Protein AF-A0A358SLK6-F1 (afdb_monomer_lite)

Sequence (96 aa):
MQQQELISATITRPDLAGTRPGVRFGLIDQALAPLNGTLGLTHPGRLAQLRRDLAAVVSAEALFSLTDLAGLTPDEAVASLVRTATTVTEAALRSG

pLDDT: mean 82.37, std 20.64, range [35.81, 98.38]

Structure (mmCIF, N/CA/C/O backbone):
data_AF-A0A358SLK6-F1
#
_entry.id   AF-A0A358SLK6-F1
#
loop_
_atom_site.group_PDB
_atom_site.id
_atom_site.type_symbol
_atom_site.label_atom_id
_atom_site.label_alt_id
_atom_site.label_comp_id
_atom_site.label_asym_id
_atom_site.label_entity_id
_atom_site.label_seq_id
_atom_site.pdbx_PDB_ins_code
_atom_site.Cartn_x
_atom_site.Cartn_y
_atom_site.Cartn_z
_atom_site.occupancy
_atom_site.B_iso_or_equiv
_atom_site.auth_seq_id
_atom_site.auth_comp_id
_atom_site.auth_asym_id
_atom_site.auth_atom_id
_atom_site.pdbx_PDB_model_num
ATOM 1 N N . MET A 1 1 ? 7.591 25.652 18.394 1.00 49.62 1 MET A N 1
ATOM 2 C CA . MET A 1 1 ? 8.698 25.215 17.516 1.00 49.62 1 MET A CA 1
ATOM 3 C C . MET A 1 1 ? 9.482 24.095 18.215 1.00 49.62 1 MET A C 1
ATOM 5 O O . MET A 1 1 ? 10.584 24.331 18.677 1.00 49.62 1 MET A O 1
ATOM 9 N N . GLN A 1 2 ? 8.873 22.911 18.389 1.00 46.69 2 GLN A N 1
ATOM 10 C CA . GLN A 1 2 ? 9.471 21.756 19.102 1.00 46.69 2 GLN A CA 1
ATOM 11 C C . GLN A 1 2 ? 9.144 20.393 18.445 1.00 46.69 2 GLN A C 1
ATOM 13 O O . GLN A 1 2 ? 9.553 19.359 18.952 1.00 46.69 2 GLN A O 1
ATOM 18 N N . GLN A 1 3 ? 8.434 20.355 17.306 1.00 49.19 3 GLN A N 1
ATOM 19 C CA . GLN A 1 3 ? 8.046 19.082 16.669 1.00 49.19 3 GLN A CA 1
ATOM 20 C C . GLN A 1 3 ? 9.088 18.506 15.691 1.00 49.19 3 GLN A C 1
ATOM 22 O O . GLN A 1 3 ? 8.955 17.361 15.275 1.00 49.19 3 GLN A O 1
ATOM 27 N N . GLN A 1 4 ? 10.141 19.250 15.334 1.00 40.38 4 GLN A N 1
ATOM 28 C CA . GLN A 1 4 ? 11.160 18.752 14.395 1.00 40.38 4 GLN A CA 1
ATOM 29 C C . GLN A 1 4 ? 12.220 17.850 15.050 1.00 40.38 4 GLN A C 1
ATOM 31 O O . GLN A 1 4 ? 12.888 17.099 14.345 1.00 40.38 4 GLN A O 1
ATOM 36 N N . GLU A 1 5 ? 12.351 17.856 16.381 1.00 43.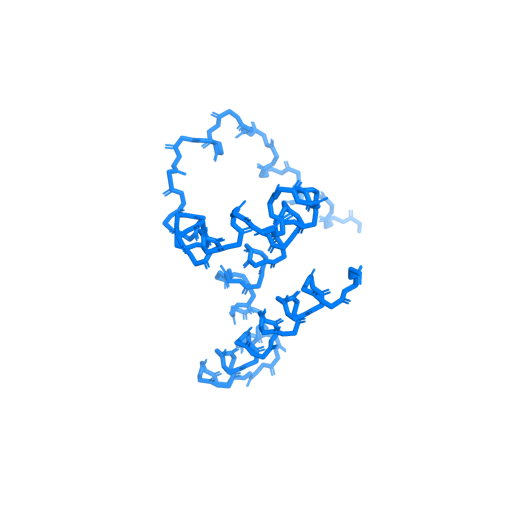06 5 GLU A N 1
ATOM 37 C CA . GLU A 1 5 ? 13.390 17.068 17.063 1.00 43.06 5 GLU A CA 1
ATOM 38 C C . GLU A 1 5 ? 13.031 15.581 17.223 1.00 43.06 5 GLU A C 1
ATOM 40 O O . GLU A 1 5 ? 13.923 14.739 17.306 1.00 43.06 5 GLU A O 1
ATOM 45 N N . LEU A 1 6 ? 11.742 15.220 17.170 1.00 46.19 6 LEU A N 1
ATOM 46 C CA . LEU A 1 6 ? 11.301 13.822 17.290 1.00 46.19 6 LEU A CA 1
ATOM 47 C C . LEU A 1 6 ? 11.389 13.028 15.979 1.00 46.19 6 LEU A C 1
ATOM 49 O O . LEU A 1 6 ? 11.492 11.807 16.022 1.00 46.19 6 LEU A O 1
ATOM 53 N N . ILE A 1 7 ? 11.430 13.697 14.823 1.00 46.16 7 ILE A N 1
ATOM 54 C CA . ILE A 1 7 ? 11.614 13.028 13.521 1.00 46.16 7 ILE A CA 1
ATOM 55 C C . ILE A 1 7 ? 13.075 12.556 13.352 1.00 46.16 7 ILE A C 1
ATOM 57 O O . ILE A 1 7 ? 13.351 11.591 12.643 1.00 46.16 7 ILE A O 1
ATOM 61 N N . SER A 1 8 ? 14.023 13.191 14.050 1.00 41.84 8 SER A N 1
ATOM 62 C CA . SER A 1 8 ? 15.462 12.963 13.863 1.00 41.84 8 SER A CA 1
ATOM 63 C C . SER A 1 8 ? 15.998 11.712 14.582 1.00 41.84 8 SER A C 1
ATOM 65 O O . SER A 1 8 ? 16.928 11.065 14.103 1.00 41.84 8 SER A O 1
ATOM 67 N N . ALA A 1 9 ? 15.395 11.298 15.703 1.00 35.81 9 ALA A N 1
ATOM 68 C CA . ALA A 1 9 ? 15.939 10.216 16.536 1.00 35.81 9 ALA A CA 1
ATOM 69 C C . ALA A 1 9 ? 15.809 8.801 15.928 1.00 35.81 9 ALA A C 1
ATOM 71 O O . ALA A 1 9 ? 16.500 7.879 16.364 1.00 35.81 9 ALA A O 1
ATOM 72 N N . THR A 1 10 ? 14.956 8.605 14.917 1.00 42.19 10 THR A N 1
ATOM 73 C CA . THR A 1 10 ? 14.819 7.316 14.206 1.00 42.19 10 THR A CA 1
ATOM 74 C C . THR A 1 10 ? 15.785 7.192 13.019 1.00 42.19 10 THR A C 1
ATOM 76 O O . THR A 1 10 ? 15.999 6.094 12.509 1.00 42.19 10 THR A O 1
ATOM 79 N N . ILE A 1 11 ? 16.431 8.291 12.610 1.00 47.62 11 ILE A N 1
ATOM 80 C CA . ILE A 1 11 ? 17.402 8.333 11.502 1.00 47.62 11 ILE A CA 1
ATOM 81 C C . ILE A 1 11 ? 18.770 7.760 11.933 1.00 47.62 11 ILE A C 1
ATOM 83 O O . ILE A 1 11 ? 19.577 7.360 11.099 1.00 47.62 11 ILE A O 1
ATOM 87 N N . THR A 1 12 ? 19.031 7.635 13.236 1.00 43.44 12 THR A N 1
ATOM 88 C CA . THR A 1 12 ? 20.375 7.439 13.807 1.00 43.44 12 THR A CA 1
ATOM 89 C C . THR A 1 12 ? 20.987 6.034 13.655 1.00 43.44 12 THR A C 1
ATOM 91 O O . THR A 1 12 ? 22.091 5.820 14.152 1.00 43.44 12 THR A O 1
ATOM 94 N N . ARG A 1 13 ? 20.330 5.054 13.004 1.00 37.25 13 ARG A N 1
ATOM 95 C CA . ARG A 1 13 ? 20.922 3.718 12.716 1.00 37.25 13 ARG A CA 1
ATOM 96 C C . ARG A 1 13 ? 20.443 3.112 11.387 1.00 37.25 13 ARG A C 1
ATOM 98 O O . ARG A 1 13 ? 19.706 2.121 11.400 1.00 37.25 13 ARG A O 1
ATOM 105 N N . PRO A 1 14 ? 20.877 3.655 10.239 1.00 49.28 14 PRO A N 1
ATOM 106 C CA . PRO A 1 14 ? 20.581 3.071 8.929 1.00 49.28 14 PRO A CA 1
ATOM 107 C C . PRO A 1 14 ? 21.135 1.639 8.780 1.00 49.28 14 PRO A C 1
ATOM 109 O O . PRO A 1 14 ? 20.530 0.813 8.100 1.00 49.28 14 PRO A O 1
ATOM 112 N N . ASP A 1 15 ? 22.215 1.302 9.494 1.00 48.19 15 ASP A N 1
ATOM 113 C CA . ASP A 1 15 ? 22.933 0.021 9.370 1.00 48.19 15 ASP A CA 1
ATOM 114 C C . ASP A 1 15 ? 22.156 -1.198 9.906 1.00 48.19 15 ASP A C 1
ATOM 116 O O . ASP A 1 15 ? 22.494 -2.344 9.612 1.00 48.19 15 ASP A O 1
ATOM 120 N N . LEU A 1 16 ? 21.088 -0.972 10.682 1.00 45.12 16 LEU A N 1
ATOM 121 C CA . LEU A 1 16 ? 20.223 -2.030 11.226 1.00 45.12 16 LEU A CA 1
ATOM 122 C C . LEU A 1 16 ? 18.876 -2.147 10.498 1.00 45.12 16 LEU A C 1
ATOM 124 O O . LEU A 1 16 ? 18.117 -3.081 10.762 1.00 45.12 16 LEU A O 1
ATOM 128 N N . ALA A 1 17 ? 18.569 -1.230 9.576 1.00 51.19 17 ALA A N 1
ATOM 129 C CA . ALA A 1 17 ? 17.326 -1.261 8.805 1.00 51.19 17 ALA A CA 1
ATOM 130 C C . ALA A 1 17 ? 17.308 -2.397 7.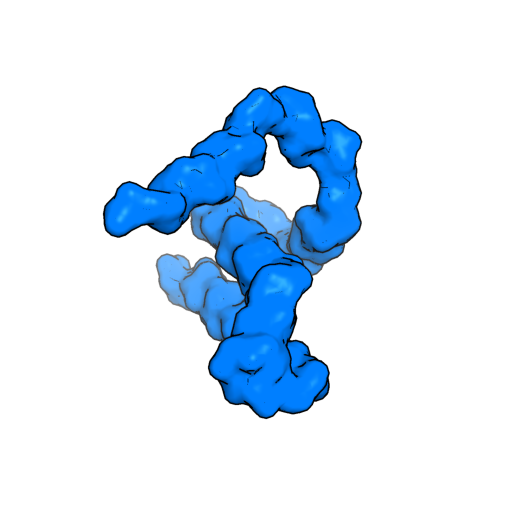759 1.00 51.19 17 ALA A C 1
ATOM 132 O O . ALA A 1 17 ? 16.235 -2.850 7.369 1.00 51.19 17 ALA A O 1
ATOM 133 N N . GLY A 1 18 ? 18.482 -2.892 7.343 1.00 47.25 18 GLY A N 1
ATOM 134 C CA . GLY A 1 18 ? 18.630 -3.952 6.335 1.00 47.25 18 GLY A CA 1
ATOM 135 C C . GLY A 1 18 ? 18.673 -5.393 6.865 1.00 47.25 18 GLY A C 1
ATOM 136 O O . GLY A 1 18 ? 18.657 -6.323 6.066 1.00 47.25 18 GLY A O 1
ATOM 137 N N . THR A 1 19 ? 18.740 -5.613 8.185 1.00 45.62 19 THR A N 1
ATOM 138 C CA . THR A 1 19 ? 19.002 -6.945 8.782 1.00 45.62 19 THR A CA 1
ATOM 139 C C . THR A 1 19 ? 17.772 -7.668 9.318 1.00 45.62 19 THR A C 1
ATOM 141 O O . THR A 1 19 ? 17.854 -8.853 9.639 1.00 45.62 19 THR A O 1
ATOM 144 N N . ARG A 1 20 ? 16.612 -7.010 9.391 1.00 51.72 20 ARG A N 1
ATOM 145 C CA . ARG A 1 20 ? 15.343 -7.701 9.645 1.00 51.72 20 ARG A CA 1
ATOM 146 C C . ARG A 1 20 ? 14.648 -7.875 8.304 1.00 51.72 20 ARG A C 1
ATOM 148 O O . ARG A 1 20 ? 14.253 -6.860 7.732 1.00 51.72 20 ARG A O 1
ATOM 155 N N . PRO A 1 21 ? 14.449 -9.110 7.809 1.00 52.91 21 PRO A N 1
ATOM 156 C CA . PRO A 1 21 ? 13.471 -9.353 6.764 1.00 52.91 21 PRO A CA 1
ATOM 157 C C . PRO A 1 21 ? 12.141 -8.860 7.323 1.00 52.91 21 PRO A C 1
ATOM 159 O O . PRO A 1 21 ? 11.512 -9.518 8.153 1.00 52.91 21 PRO A O 1
ATOM 162 N N . GLY A 1 22 ? 11.757 -7.631 6.983 1.00 64.56 22 GLY A N 1
ATOM 163 C CA . GLY A 1 22 ? 10.461 -7.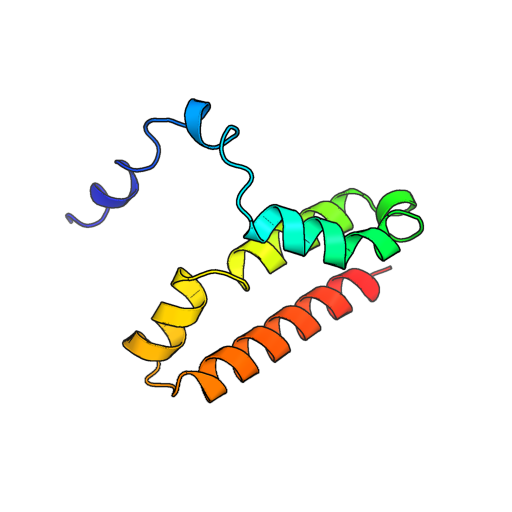118 7.367 1.00 64.56 22 GLY A CA 1
ATOM 164 C C . GLY A 1 22 ? 9.472 -8.054 6.704 1.00 64.56 22 GLY A C 1
ATOM 165 O O . GLY A 1 22 ? 9.386 -8.042 5.482 1.00 64.56 22 GLY A O 1
ATOM 166 N N . VAL A 1 23 ? 8.773 -8.886 7.481 1.00 71.69 23 VAL A N 1
ATOM 167 C CA . VAL A 1 23 ? 7.804 -9.872 6.965 1.00 71.69 23 VAL A CA 1
ATOM 168 C C . VAL A 1 23 ? 6.907 -9.231 5.899 1.00 71.69 23 VAL A C 1
ATOM 170 O O . VAL A 1 23 ? 6.643 -9.825 4.863 1.00 71.69 23 VAL A O 1
ATOM 173 N N . ARG A 1 24 ? 6.553 -7.955 6.097 1.00 78.81 24 ARG A N 1
ATOM 174 C CA . ARG A 1 24 ? 5.814 -7.116 5.146 1.00 78.81 24 ARG A CA 1
ATOM 175 C C . ARG A 1 24 ? 6.517 -6.912 3.800 1.00 78.81 24 ARG A C 1
ATOM 177 O O . ARG A 1 24 ? 5.879 -7.104 2.777 1.00 78.81 24 ARG A O 1
ATOM 184 N N . PHE A 1 25 ? 7.806 -6.569 3.778 1.00 84.62 25 PHE A N 1
ATOM 185 C CA . PHE A 1 25 ? 8.564 -6.470 2.526 1.00 84.62 25 PHE A CA 1
ATOM 186 C C . PHE A 1 25 ? 8.653 -7.820 1.818 1.00 84.62 25 PHE A C 1
ATOM 188 O O . PHE A 1 25 ? 8.450 -7.859 0.614 1.00 84.62 25 PHE A O 1
ATOM 195 N N . GLY A 1 26 ? 8.850 -8.920 2.553 1.00 85.69 26 GLY A N 1
ATOM 196 C CA . GLY A 1 26 ? 8.829 -10.264 1.967 1.00 85.69 26 GLY A CA 1
ATOM 197 C C . GLY A 1 26 ? 7.477 -10.622 1.334 1.00 85.69 26 GLY A C 1
ATOM 198 O O . GLY A 1 26 ? 7.435 -11.153 0.229 1.00 85.69 26 GLY A O 1
ATOM 199 N N . LEU A 1 27 ? 6.365 -10.278 1.993 1.00 89.06 27 LEU A N 1
ATOM 200 C CA . LEU A 1 27 ? 5.014 -10.477 1.454 1.00 89.06 27 LEU A CA 1
ATOM 201 C C . LEU A 1 27 ? 4.734 -9.585 0.236 1.00 89.06 27 LEU A C 1
ATOM 203 O O . LEU A 1 27 ? 4.133 -10.051 -0.728 1.00 89.06 27 LEU A O 1
ATOM 207 N N . ILE A 1 28 ? 5.184 -8.327 0.257 1.00 93.00 28 ILE A N 1
ATOM 208 C CA . ILE A 1 28 ? 5.072 -7.413 -0.889 1.00 93.00 28 ILE A CA 1
ATOM 209 C C . ILE A 1 28 ? 5.895 -7.941 -2.066 1.00 93.00 28 ILE A C 1
ATOM 211 O O . ILE A 1 28 ? 5.386 -8.002 -3.179 1.00 93.00 28 ILE A O 1
ATOM 215 N N . ASP A 1 29 ? 7.133 -8.373 -1.829 1.00 93.06 29 ASP A N 1
ATOM 216 C CA . ASP A 1 29 ? 7.997 -8.936 -2.869 1.00 93.06 29 ASP A CA 1
ATOM 217 C C . ASP A 1 29 ? 7.367 -10.192 -3.488 1.00 93.06 29 ASP A C 1
ATOM 219 O O . ASP A 1 29 ? 7.344 -10.333 -4.710 1.00 93.06 29 ASP A O 1
ATOM 223 N N . GLN A 1 30 ? 6.769 -11.060 -2.664 1.00 92.38 30 GLN A N 1
ATOM 224 C CA . GLN A 1 30 ? 6.028 -12.228 -3.137 1.00 92.38 30 GLN A CA 1
ATOM 225 C C . GLN A 1 30 ? 4.795 -11.840 -3.965 1.00 92.38 30 GLN A C 1
ATOM 227 O O . GLN A 1 30 ? 4.545 -12.441 -5.009 1.00 92.38 30 GLN A O 1
ATOM 232 N N . ALA A 1 31 ? 4.030 -10.836 -3.531 1.00 93.19 31 ALA A N 1
ATOM 233 C CA . ALA A 1 31 ? 2.863 -10.347 -4.264 1.00 93.19 31 ALA A CA 1
ATOM 234 C C . ALA A 1 31 ? 3.244 -9.705 -5.610 1.00 93.19 31 ALA A C 1
ATOM 236 O O . ALA A 1 31 ? 2.496 -9.814 -6.580 1.00 93.19 31 ALA A O 1
ATOM 237 N N . LEU A 1 32 ? 4.415 -9.066 -5.684 1.00 95.56 32 LEU A N 1
ATOM 238 C CA . LEU A 1 32 ? 4.928 -8.423 -6.894 1.00 95.56 32 LEU A CA 1
ATOM 239 C C . LEU A 1 32 ? 5.693 -9.373 -7.824 1.00 95.56 32 LEU A C 1
ATOM 241 O O . LEU A 1 32 ? 5.939 -9.011 -8.975 1.00 95.56 32 LEU A O 1
ATOM 245 N N . ALA A 1 33 ? 6.031 -10.588 -7.380 1.00 95.81 33 ALA A N 1
ATOM 246 C CA . ALA A 1 33 ? 6.795 -11.556 -8.165 1.00 95.81 33 ALA A CA 1
ATOM 247 C C . ALA A 1 33 ? 6.257 -11.801 -9.595 1.00 95.81 33 ALA A C 1
ATOM 249 O O . ALA A 1 33 ? 7.076 -11.851 -10.519 1.00 95.81 33 ALA A O 1
ATOM 250 N N . PRO A 1 34 ? 4.929 -11.877 -9.843 1.00 95.00 34 PRO A N 1
ATOM 251 C CA . PRO A 1 34 ? 4.390 -12.032 -11.198 1.00 95.00 34 PRO A CA 1
ATOM 252 C C . PRO A 1 34 ? 4.739 -10.882 -12.157 1.00 95.00 34 PRO A C 1
ATOM 254 O O . PRO A 1 34 ? 4.753 -11.075 -13.371 1.00 95.00 34 PRO A O 1
ATOM 257 N N . LEU A 1 35 ? 5.040 -9.689 -11.635 1.00 94.75 35 LEU A N 1
ATOM 258 C CA . LEU A 1 35 ? 5.369 -8.509 -12.439 1.00 94.75 35 LEU A CA 1
ATOM 259 C C . LEU A 1 35 ? 6.852 -8.440 -12.828 1.00 94.75 35 LEU A C 1
ATOM 261 O O . LEU A 1 35 ? 7.215 -7.641 -13.693 1.00 94.75 35 LEU A O 1
ATOM 265 N N . ASN A 1 36 ? 7.714 -9.282 -12.246 1.00 92.44 36 ASN A N 1
ATOM 266 C CA . ASN A 1 36 ? 9.152 -9.278 -12.534 1.00 92.44 36 ASN A CA 1
ATOM 267 C C . ASN A 1 36 ? 9.452 -9.567 -14.011 1.00 92.44 36 ASN A C 1
ATOM 269 O O . ASN A 1 36 ? 10.335 -8.938 -14.585 1.00 92.44 36 ASN A O 1
ATOM 273 N N . GLY A 1 37 ? 8.700 -10.484 -14.631 1.00 92.12 37 GLY A N 1
ATOM 274 C CA . GLY A 1 37 ? 8.855 -10.858 -16.042 1.00 92.12 37 GLY A CA 1
ATOM 275 C C . GLY A 1 37 ? 8.166 -9.919 -17.037 1.00 92.12 37 GLY A C 1
ATOM 276 O O . GLY A 1 37 ? 8.249 -10.149 -18.239 1.00 92.12 37 GLY A O 1
ATOM 277 N N . THR A 1 38 ? 7.465 -8.887 -16.561 1.00 92.88 38 THR A N 1
ATOM 278 C CA . THR A 1 38 ? 6.740 -7.924 -17.401 1.00 92.88 38 THR A CA 1
ATOM 279 C C . THR A 1 38 ? 7.198 -6.504 -17.077 1.00 92.88 38 THR A C 1
ATOM 281 O O . THR A 1 38 ? 8.185 -6.036 -17.643 1.00 92.88 38 THR A O 1
ATOM 284 N N . LEU A 1 39 ? 6.546 -5.844 -16.116 1.00 92.38 39 LEU A N 1
ATOM 285 C CA . LEU A 1 39 ? 6.860 -4.484 -15.675 1.00 92.38 39 LEU A CA 1
ATOM 286 C C . LEU A 1 39 ? 8.304 -4.363 -15.171 1.00 92.38 39 LEU A C 1
ATOM 288 O O . LEU A 1 39 ? 8.947 -3.342 -15.389 1.00 92.38 39 LEU A O 1
ATOM 292 N N . GLY A 1 40 ? 8.824 -5.406 -14.523 1.00 91.56 40 GLY A N 1
ATOM 293 C CA . GLY A 1 40 ? 10.205 -5.450 -14.048 1.00 91.56 40 GLY A CA 1
ATOM 294 C C . GLY A 1 40 ? 11.246 -5.411 -15.168 1.00 91.56 40 GLY A C 1
ATOM 295 O O . GLY A 1 40 ? 12.324 -4.859 -14.959 1.00 91.56 40 GLY A O 1
ATOM 296 N N . LEU A 1 41 ? 10.919 -5.929 -16.358 1.00 93.06 41 LEU A N 1
ATOM 297 C CA . LEU A 1 41 ? 11.810 -5.904 -17.520 1.00 93.06 41 LEU A CA 1
ATOM 298 C C . LEU A 1 41 ? 11.686 -4.602 -18.311 1.00 93.06 41 LEU A C 1
ATOM 300 O O . LEU A 1 41 ? 12.695 -4.033 -18.719 1.00 93.06 41 LEU A O 1
ATOM 304 N N . THR A 1 42 ? 10.459 -4.125 -18.534 1.00 93.88 42 THR A N 1
ATOM 305 C CA . THR A 1 42 ? 10.215 -2.942 -19.373 1.00 93.88 42 THR A CA 1
ATOM 306 C C . THR A 1 42 ? 10.418 -1.636 -18.610 1.00 93.88 42 THR A C 1
ATOM 308 O O . THR A 1 42 ? 10.947 -0.670 -19.160 1.00 93.88 42 THR A O 1
ATOM 311 N N . HIS A 1 43 ? 10.038 -1.598 -17.330 1.00 94.25 43 HIS A N 1
ATOM 312 C CA . HIS A 1 43 ? 10.045 -0.395 -16.498 1.00 94.25 43 HIS A CA 1
ATOM 313 C C . HIS A 1 43 ? 10.441 -0.695 -15.037 1.00 94.25 43 HIS A C 1
ATOM 315 O O . HIS A 1 43 ? 9.643 -0.482 -14.114 1.00 94.25 43 HIS A O 1
ATOM 321 N N . PRO A 1 44 ? 11.695 -1.110 -14.778 1.00 93.56 44 PRO A N 1
ATOM 322 C CA . PRO A 1 44 ? 12.152 -1.509 -13.442 1.00 93.56 44 PRO A CA 1
ATOM 323 C C . PRO A 1 44 ? 11.956 -0.420 -12.374 1.00 93.56 44 PRO A C 1
ATOM 325 O O . PRO A 1 44 ? 11.607 -0.718 -11.232 1.00 93.56 44 PRO A O 1
ATOM 328 N N . GLY A 1 45 ? 12.102 0.860 -12.740 1.00 94.88 45 GLY A N 1
ATOM 329 C CA . GLY A 1 45 ? 11.862 1.983 -11.827 1.00 94.88 45 GLY A CA 1
ATOM 330 C C . GLY A 1 45 ? 10.409 2.090 -11.346 1.00 94.88 45 GLY A C 1
ATOM 331 O O . GLY A 1 45 ? 10.167 2.467 -10.199 1.00 94.88 45 GLY A O 1
ATOM 332 N N . ARG A 1 46 ? 9.438 1.701 -12.183 1.00 94.50 46 ARG A N 1
ATOM 333 C CA . ARG A 1 46 ? 8.008 1.720 -11.833 1.00 94.50 46 ARG A CA 1
ATOM 334 C C . ARG A 1 46 ? 7.660 0.575 -10.894 1.00 94.50 46 ARG A C 1
ATOM 336 O O . ARG A 1 46 ? 6.962 0.801 -9.911 1.00 94.50 46 ARG A O 1
ATOM 343 N N . LEU A 1 47 ? 8.223 -0.611 -11.125 1.00 96.25 47 LEU A N 1
ATOM 344 C CA . LEU A 1 47 ? 8.102 -1.730 -10.189 1.00 96.25 47 LEU A CA 1
ATOM 345 C C . LEU A 1 47 ? 8.721 -1.386 -8.820 1.00 96.25 47 LEU A C 1
ATOM 347 O O . LEU A 1 47 ? 8.122 -1.649 -7.778 1.00 96.25 47 LEU A O 1
ATOM 351 N N . ALA A 1 48 ? 9.881 -0.720 -8.812 1.00 95.25 48 ALA A N 1
ATOM 352 C CA . ALA A 1 48 ? 10.521 -0.260 -7.581 1.00 95.25 48 ALA A CA 1
ATOM 353 C C . ALA A 1 48 ? 9.715 0.826 -6.844 1.00 95.25 48 ALA A C 1
ATOM 355 O O . ALA A 1 48 ? 9.783 0.910 -5.617 1.00 95.25 48 ALA A O 1
ATOM 356 N N . GLN A 1 49 ? 8.982 1.684 -7.564 1.00 96.31 49 GLN A N 1
ATOM 357 C CA . GLN A 1 49 ? 8.066 2.658 -6.961 1.00 96.31 49 GLN A CA 1
ATOM 358 C C . GLN A 1 49 ? 6.838 1.968 -6.371 1.00 96.31 49 GLN A C 1
ATOM 360 O O . GLN A 1 49 ? 6.556 2.175 -5.195 1.00 96.31 49 GLN A O 1
ATOM 365 N N . LEU A 1 50 ? 6.202 1.066 -7.123 1.00 96.94 50 LEU A N 1
ATOM 366 C CA . LEU A 1 50 ? 5.052 0.298 -6.650 1.00 96.94 50 LEU A CA 1
ATOM 367 C C . LEU A 1 50 ? 5.361 -0.452 -5.346 1.00 96.94 50 LEU A C 1
ATOM 369 O O . LEU A 1 50 ? 4.566 -0.429 -4.410 1.00 96.94 50 LEU A O 1
ATOM 373 N N . ARG A 1 51 ? 6.550 -1.058 -5.238 1.00 96.06 51 ARG A N 1
ATOM 374 C CA . ARG A 1 51 ? 7.006 -1.698 -3.994 1.00 96.06 51 ARG A CA 1
ATOM 375 C C . ARG A 1 51 ? 7.020 -0.735 -2.802 1.00 96.06 51 ARG A C 1
ATOM 377 O O . ARG A 1 51 ? 6.608 -1.114 -1.709 1.00 96.06 51 ARG A O 1
ATOM 384 N N . ARG A 1 52 ? 7.511 0.493 -2.993 1.00 95.69 52 ARG A N 1
ATOM 385 C CA . ARG A 1 52 ? 7.576 1.520 -1.938 1.00 95.69 52 ARG A CA 1
ATOM 386 C C . ARG A 1 52 ? 6.187 2.039 -1.575 1.00 95.69 52 ARG A C 1
ATOM 388 O O . ARG A 1 52 ? 5.895 2.164 -0.389 1.00 95.69 52 ARG A O 1
ATOM 395 N N . ASP A 1 53 ? 5.326 2.248 -2.567 1.00 96.75 53 ASP A N 1
ATOM 396 C CA . ASP A 1 53 ? 3.939 2.673 -2.356 1.00 96.75 53 ASP A CA 1
ATOM 397 C C . ASP A 1 53 ? 3.171 1.626 -1.535 1.00 96.75 53 ASP A C 1
ATOM 399 O O . ASP A 1 53 ? 2.539 1.952 -0.530 1.00 96.75 53 ASP A O 1
ATOM 403 N N . LEU A 1 54 ? 3.303 0.343 -1.887 1.00 96.19 54 LEU A N 1
ATOM 404 C CA . LEU A 1 54 ? 2.698 -0.753 -1.127 1.00 96.19 54 LEU A CA 1
ATOM 405 C C . LEU A 1 54 ? 3.291 -0.891 0.278 1.00 96.19 54 LEU A C 1
ATOM 407 O O . LEU A 1 54 ? 2.557 -1.215 1.205 1.00 96.19 54 LEU A O 1
ATOM 411 N N . ALA A 1 55 ? 4.581 -0.614 0.479 1.00 93.88 55 ALA A N 1
ATOM 412 C CA . ALA A 1 55 ? 5.180 -0.630 1.815 1.00 93.88 55 ALA A CA 1
ATOM 413 C C . ALA A 1 55 ? 4.619 0.475 2.726 1.00 93.88 55 ALA A C 1
ATOM 415 O O . ALA A 1 55 ? 4.472 0.251 3.931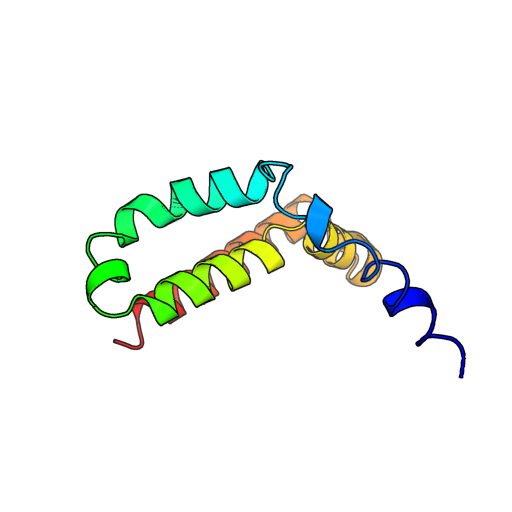 1.00 93.88 55 ALA A O 1
ATOM 416 N N . ALA A 1 56 ? 4.283 1.637 2.158 1.00 93.50 56 ALA A N 1
ATOM 417 C CA . ALA A 1 56 ? 3.625 2.724 2.876 1.00 93.50 56 ALA A CA 1
ATOM 418 C C . ALA A 1 56 ? 2.157 2.388 3.198 1.00 93.50 56 ALA A C 1
ATOM 420 O O . ALA A 1 56 ? 1.726 2.556 4.339 1.00 93.50 56 ALA A O 1
ATOM 421 N N . VAL A 1 57 ? 1.410 1.854 2.223 1.00 95.12 57 VAL A N 1
ATOM 422 C CA . VAL A 1 57 ? -0.011 1.488 2.382 1.00 95.12 57 VAL A CA 1
ATOM 423 C C . VAL A 1 57 ? -0.189 0.291 3.321 1.00 95.12 57 VAL A C 1
ATOM 425 O O . VAL A 1 57 ? -1.031 0.317 4.213 1.00 95.12 57 VAL A O 1
ATOM 428 N N . VAL A 1 58 ? 0.619 -0.759 3.168 1.00 90.19 58 VAL A N 1
ATOM 429 C CA . VAL A 1 58 ? 0.568 -1.978 3.993 1.00 90.19 58 VAL A CA 1
ATOM 430 C C . VAL A 1 58 ? 1.456 -1.789 5.226 1.00 90.19 58 VAL A C 1
ATOM 432 O O . VAL A 1 58 ? 2.459 -2.479 5.454 1.00 90.19 58 VAL A O 1
ATOM 435 N N . SER A 1 59 ? 1.103 -0.791 6.035 1.00 88.75 59 SER A N 1
ATOM 436 C CA . SER A 1 59 ? 1.824 -0.438 7.251 1.00 88.75 59 SER A CA 1
ATOM 437 C C . SER A 1 59 ? 0.915 -0.361 8.470 1.00 88.75 59 SER A C 1
ATOM 439 O O . SER A 1 59 ? -0.267 -0.036 8.382 1.00 88.75 59 SER A O 1
ATOM 441 N N . ALA A 1 60 ? 1.496 -0.670 9.633 1.00 87.19 60 ALA A N 1
ATOM 442 C CA . ALA A 1 60 ? 0.810 -0.495 10.908 1.00 87.19 60 ALA A CA 1
ATOM 443 C C . ALA A 1 60 ? 0.442 0.979 11.140 1.00 87.19 60 ALA A C 1
ATOM 445 O O . ALA A 1 60 ? -0.612 1.258 11.691 1.00 87.19 60 ALA A O 1
ATOM 446 N N . GLU A 1 61 ? 1.277 1.908 10.669 1.00 91.62 61 GLU A N 1
ATOM 447 C CA . GLU A 1 61 ? 1.029 3.348 10.750 1.00 91.62 61 GLU A CA 1
ATOM 448 C C . GLU A 1 61 ? -0.176 3.780 9.906 1.00 91.62 61 GLU A C 1
ATOM 450 O O . GLU A 1 61 ? -1.005 4.550 10.385 1.00 91.62 61 GLU A O 1
ATOM 455 N N . ALA A 1 62 ? -0.328 3.250 8.688 1.00 93.06 62 ALA A N 1
ATOM 456 C CA . ALA A 1 62 ? -1.490 3.537 7.849 1.00 93.06 62 ALA A CA 1
ATOM 457 C C . ALA A 1 62 ? -2.787 2.992 8.466 1.00 93.06 62 ALA A C 1
ATOM 459 O O . ALA A 1 62 ? -3.793 3.698 8.499 1.00 93.06 62 ALA A O 1
ATOM 460 N N . LEU A 1 63 ? -2.758 1.768 9.009 1.00 92.31 63 LEU A N 1
ATOM 461 C CA . LEU A 1 63 ? -3.901 1.203 9.731 1.00 92.31 63 LEU A CA 1
ATOM 462 C C . LEU A 1 63 ? -4.244 2.045 10.967 1.00 92.31 63 LEU A C 1
ATOM 464 O O . LEU A 1 63 ? -5.396 2.435 11.129 1.00 92.31 63 LEU A O 1
ATOM 468 N N . PHE A 1 64 ? -3.242 2.372 11.788 1.00 91.81 64 PHE A N 1
ATOM 469 C CA . PHE A 1 64 ? -3.425 3.178 12.992 1.00 91.81 64 PHE A CA 1
ATOM 470 C C . PHE A 1 64 ? -3.971 4.568 12.664 1.00 91.81 64 PHE A C 1
ATOM 472 O O . PHE A 1 64 ? -4.924 4.999 13.291 1.00 91.81 64 PHE A O 1
ATOM 479 N N . SER A 1 65 ? -3.452 5.240 11.635 1.00 96.62 65 SER A N 1
ATOM 480 C CA . SER A 1 65 ? -3.953 6.551 11.203 1.00 96.62 65 SER A CA 1
ATOM 481 C C . SER A 1 65 ? -5.435 6.503 10.827 1.00 96.62 65 SER A C 1
ATOM 483 O O . SER A 1 65 ? -6.197 7.406 11.163 1.00 96.62 65 SER A O 1
ATOM 485 N N . LEU A 1 66 ? -5.868 5.438 10.148 1.00 97.31 66 LEU A N 1
ATOM 486 C CA . LEU A 1 66 ? -7.264 5.278 9.749 1.00 97.31 66 LEU A CA 1
ATOM 487 C C . LEU A 1 66 ? -8.186 4.977 10.936 1.00 97.31 66 LEU A C 1
ATOM 489 O O . LEU A 1 66 ? -9.304 5.486 10.975 1.00 97.31 66 LEU A O 1
ATOM 493 N N . THR A 1 67 ? -7.735 4.186 11.906 1.00 96.69 67 THR A N 1
ATOM 494 C CA . THR A 1 67 ? -8.553 3.867 13.083 1.00 96.69 67 THR A CA 1
ATOM 495 C C . THR A 1 67 ? -8.541 4.985 14.127 1.00 96.69 67 THR A C 1
ATOM 497 O O . THR A 1 67 ? -9.584 5.312 14.680 1.00 96.69 67 THR A O 1
ATOM 500 N N . ASP A 1 68 ? -7.379 5.587 14.387 1.00 96.19 68 ASP A N 1
ATOM 501 C CA . ASP A 1 68 ? -7.156 6.568 15.458 1.00 96.19 68 ASP A CA 1
ATOM 502 C C . ASP A 1 68 ? -7.547 7.985 15.028 1.00 96.19 68 ASP A C 1
ATOM 504 O O . ASP A 1 68 ? -8.316 8.658 15.710 1.00 96.19 68 ASP A O 1
ATOM 508 N N . LEU A 1 69 ? -7.073 8.431 13.860 1.00 97.00 69 LEU A N 1
ATOM 509 C CA . LEU A 1 69 ? -7.295 9.807 13.406 1.00 97.00 69 LEU A CA 1
ATOM 510 C C . LEU A 1 69 ? -8.562 9.947 12.561 1.00 97.00 69 LEU A C 1
ATOM 512 O O . LEU A 1 69 ? -9.237 10.971 12.639 1.00 97.00 69 LEU A O 1
ATOM 516 N N . ALA A 1 70 ? -8.885 8.940 11.743 1.00 96.88 70 ALA A N 1
ATOM 517 C CA . ALA A 1 70 ? -10.073 8.966 10.886 1.00 96.88 70 ALA A CA 1
ATOM 518 C C . ALA A 1 70 ? -11.295 8.248 11.491 1.00 96.88 70 ALA A C 1
ATOM 520 O O . ALA A 1 70 ? -12.374 8.307 10.903 1.00 96.88 70 ALA A O 1
ATOM 521 N N . GLY A 1 71 ? -11.151 7.601 12.655 1.00 96.94 71 GLY A N 1
ATOM 522 C CA . GLY A 1 71 ? -12.258 6.982 13.391 1.00 96.94 71 GLY A CA 1
ATOM 523 C C . GLY A 1 71 ? -12.906 5.780 12.699 1.00 96.94 71 GLY A C 1
ATOM 524 O O . GLY A 1 71 ? -14.043 5.441 13.023 1.00 96.94 71 GLY A O 1
ATOM 525 N N . LEU A 1 72 ? -12.223 5.155 11.734 1.00 98.31 72 LEU A N 1
ATOM 526 C CA . LEU A 1 72 ? -12.743 3.980 11.037 1.00 98.31 72 LEU A CA 1
ATOM 527 C C . LEU A 1 72 ? -12.706 2.744 11.937 1.00 98.31 72 LEU A C 1
ATOM 529 O O . LEU A 1 72 ? -11.778 2.553 12.728 1.00 98.31 72 LEU A O 1
ATOM 533 N N . THR A 1 73 ? -13.669 1.843 11.753 1.00 96.38 73 THR A N 1
ATOM 534 C CA . THR A 1 73 ? -13.535 0.484 12.289 1.00 96.38 73 THR A CA 1
ATOM 535 C C . 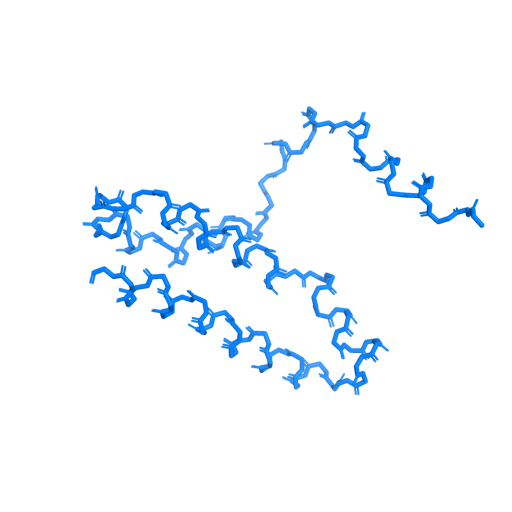THR A 1 73 ? -12.345 -0.234 11.633 1.00 96.38 73 THR A C 1
ATOM 537 O O . THR A 1 73 ? -11.936 0.123 10.521 1.00 96.38 73 THR A O 1
ATOM 540 N N . PRO A 1 74 ? -11.776 -1.276 12.269 1.00 93.12 74 PRO A N 1
ATOM 541 C CA . PRO A 1 74 ? -10.687 -2.046 11.670 1.00 93.12 74 PRO A CA 1
ATOM 542 C C . PRO A 1 74 ? -11.011 -2.581 10.266 1.00 93.12 74 PRO A C 1
ATOM 544 O O . PRO A 1 74 ? -10.169 -2.492 9.373 1.00 93.12 74 PRO A O 1
ATOM 547 N N . ASP A 1 75 ? -12.234 -3.070 10.044 1.00 92.81 75 ASP A N 1
ATOM 548 C CA . ASP A 1 75 ? -12.658 -3.608 8.745 1.00 92.81 75 ASP A CA 1
ATOM 549 C C . ASP A 1 75 ? -12.763 -2.514 7.672 1.00 92.81 75 ASP A C 1
ATOM 551 O O . ASP A 1 75 ? -12.296 -2.697 6.546 1.00 92.81 75 ASP A O 1
ATOM 555 N N . GLU A 1 76 ? -13.305 -1.342 8.015 1.00 97.56 76 GLU A N 1
ATOM 556 C CA . GLU A 1 76 ? -13.355 -0.187 7.108 1.00 97.56 76 GLU A CA 1
ATOM 557 C C . GLU A 1 76 ? -11.954 0.334 6.772 1.00 97.56 76 GLU A C 1
ATOM 559 O O . GLU A 1 76 ? -11.673 0.682 5.619 1.00 97.56 76 GLU A O 1
ATOM 564 N N . ALA A 1 77 ? -11.051 0.356 7.755 1.00 96.00 77 ALA A N 1
ATOM 565 C CA . ALA A 1 77 ? -9.665 0.746 7.549 1.00 96.00 77 ALA A CA 1
ATOM 566 C C . ALA A 1 77 ? -8.960 -0.225 6.590 1.00 96.00 77 ALA A C 1
ATOM 568 O O . ALA A 1 77 ? -8.350 0.214 5.612 1.00 96.00 77 ALA A O 1
ATOM 569 N N . VAL A 1 78 ? -9.112 -1.538 6.794 1.00 95.25 78 VAL A N 1
ATOM 570 C CA . VAL A 1 78 ? -8.582 -2.562 5.880 1.00 95.25 78 VAL A CA 1
ATOM 571 C C . VAL A 1 78 ? -9.176 -2.410 4.480 1.00 95.25 78 VAL A C 1
ATOM 573 O O . VAL A 1 78 ? -8.419 -2.373 3.510 1.00 95.25 78 VAL A O 1
ATOM 576 N N . ALA A 1 79 ? -10.495 -2.245 4.347 1.00 97.50 79 ALA A N 1
ATOM 577 C CA . ALA A 1 79 ? -11.140 -2.032 3.051 1.00 97.50 79 ALA A CA 1
ATOM 578 C C . ALA A 1 79 ? -10.595 -0.781 2.334 1.00 97.50 79 ALA A C 1
ATOM 580 O O . ALA A 1 79 ? -10.355 -0.797 1.122 1.00 97.50 79 ALA A O 1
ATOM 581 N N . SER A 1 80 ? -10.331 0.295 3.079 1.00 97.75 80 SER A N 1
ATOM 582 C CA . SER A 1 80 ? -9.730 1.520 2.547 1.00 97.75 80 SER A CA 1
ATOM 583 C C . SER A 1 80 ? -8.283 1.317 2.080 1.00 97.75 80 SER A C 1
ATOM 585 O O . SER A 1 80 ? -7.911 1.780 0.994 1.00 97.75 80 SER A O 1
ATOM 587 N N . LEU A 1 81 ? -7.471 0.577 2.842 1.00 97.31 81 LEU A N 1
ATOM 588 C CA . LEU A 1 81 ? -6.098 0.233 2.459 1.00 97.31 81 LEU A CA 1
ATOM 589 C C . LEU A 1 81 ? -6.062 -0.696 1.242 1.00 97.31 81 LEU A C 1
ATOM 591 O O . LEU A 1 81 ? -5.267 -0.462 0.336 1.00 97.31 81 LEU A O 1
ATOM 595 N N . VAL A 1 82 ? -6.959 -1.683 1.158 1.00 97.62 82 VAL A N 1
ATOM 596 C CA . VAL A 1 82 ? -7.099 -2.568 -0.013 1.00 97.62 82 VAL A CA 1
ATOM 597 C C . VAL A 1 82 ? -7.456 -1.766 -1.262 1.00 97.62 82 VAL A C 1
ATOM 599 O O . VAL A 1 82 ? -6.814 -1.929 -2.303 1.00 97.62 82 VAL A O 1
ATOM 602 N N . ARG A 1 83 ? -8.423 -0.842 -1.170 1.00 98.38 83 ARG A N 1
ATOM 603 C CA . ARG A 1 83 ? -8.769 0.060 -2.282 1.00 98.38 83 ARG A CA 1
ATOM 604 C C . ARG A 1 83 ? -7.564 0.898 -2.720 1.00 98.38 83 ARG A C 1
ATOM 606 O O . ARG A 1 83 ? -7.322 1.055 -3.917 1.00 98.38 83 ARG A O 1
ATOM 613 N N . THR A 1 84 ? -6.794 1.413 -1.764 1.00 98.25 84 THR A N 1
ATOM 614 C CA . THR A 1 84 ? -5.606 2.236 -2.038 1.00 98.25 84 THR A CA 1
ATOM 615 C C . THR A 1 84 ? -4.503 1.409 -2.703 1.00 98.25 84 THR A C 1
ATOM 617 O O . THR A 1 84 ? -3.997 1.807 -3.749 1.00 98.25 84 THR A O 1
ATOM 620 N N . ALA A 1 85 ? -4.195 0.224 -2.167 1.00 97.38 85 ALA A N 1
ATOM 621 C CA . ALA A 1 85 ? -3.233 -0.722 -2.734 1.00 97.38 85 ALA A CA 1
ATOM 622 C C . ALA A 1 85 ? -3.610 -1.140 -4.166 1.00 97.38 85 ALA A C 1
ATOM 624 O O . ALA A 1 85 ? -2.755 -1.189 -5.052 1.00 97.38 85 ALA A O 1
ATOM 625 N N . THR A 1 86 ? -4.901 -1.375 -4.411 1.00 97.56 86 THR A N 1
ATOM 626 C CA . THR A 1 86 ? -5.432 -1.681 -5.748 1.00 97.56 86 THR A CA 1
ATOM 627 C C . THR A 1 86 ? -5.213 -0.505 -6.696 1.00 97.56 86 THR A C 1
ATOM 629 O O . THR A 1 86 ? -4.625 -0.674 -7.760 1.00 97.56 86 THR A O 1
ATOM 632 N N . THR A 1 87 ? -5.584 0.707 -6.273 1.00 97.94 87 THR A N 1
ATOM 633 C CA . THR A 1 87 ? -5.433 1.931 -7.076 1.00 97.94 87 THR A CA 1
ATOM 634 C C . THR A 1 87 ? -3.981 2.172 -7.498 1.00 97.94 87 THR A C 1
ATOM 636 O O . THR A 1 87 ? -3.721 2.434 -8.673 1.00 97.94 87 THR A O 1
ATOM 639 N N . VAL A 1 88 ? -3.019 2.064 -6.572 1.00 97.12 88 VAL A N 1
ATOM 640 C CA . VAL A 1 88 ? -1.597 2.286 -6.900 1.00 97.12 88 VAL A CA 1
ATOM 641 C C . VAL A 1 88 ? -1.033 1.178 -7.791 1.00 97.12 88 VAL A C 1
ATOM 643 O O . VAL A 1 88 ? -0.254 1.462 -8.700 1.00 97.12 88 VAL A O 1
ATOM 646 N N . THR A 1 89 ? -1.481 -0.067 -7.598 1.00 96.38 89 THR A N 1
ATOM 647 C CA . THR A 1 89 ? -1.098 -1.198 -8.455 1.00 96.38 89 THR A CA 1
ATOM 648 C C . THR A 1 89 ? -1.596 -0.986 -9.879 1.00 96.38 89 THR A C 1
ATOM 650 O O . THR A 1 89 ? -0.816 -1.053 -10.825 1.00 96.38 89 THR A O 1
ATOM 653 N N . GLU A 1 90 ? -2.872 -0.649 -10.055 1.00 96.31 90 GLU A N 1
ATOM 654 C CA . GLU A 1 90 ? -3.425 -0.355 -11.375 1.00 96.31 90 GLU A CA 1
ATOM 655 C C . GLU A 1 90 ? -2.748 0.840 -12.048 1.00 96.31 90 GLU A C 1
ATOM 657 O O . GLU A 1 90 ? -2.506 0.805 -13.253 1.00 96.31 90 GLU A O 1
ATOM 662 N N . ALA A 1 91 ? -2.440 1.900 -11.296 1.00 95.88 91 ALA A N 1
ATOM 663 C CA . ALA A 1 91 ? -1.741 3.063 -11.832 1.00 95.88 91 ALA A CA 1
ATOM 664 C C . ALA A 1 91 ? -0.343 2.684 -12.348 1.00 95.88 91 ALA A C 1
ATOM 666 O O . ALA A 1 91 ? 0.041 3.085 -13.450 1.00 95.88 91 ALA A O 1
ATOM 667 N N . ALA A 1 92 ? 0.390 1.854 -11.601 1.00 94.50 92 ALA A N 1
ATOM 668 C CA . ALA A 1 92 ? 1.689 1.340 -12.024 1.00 94.50 92 ALA A CA 1
ATOM 669 C C . ALA A 1 92 ? 1.601 0.497 -13.309 1.00 94.50 92 ALA 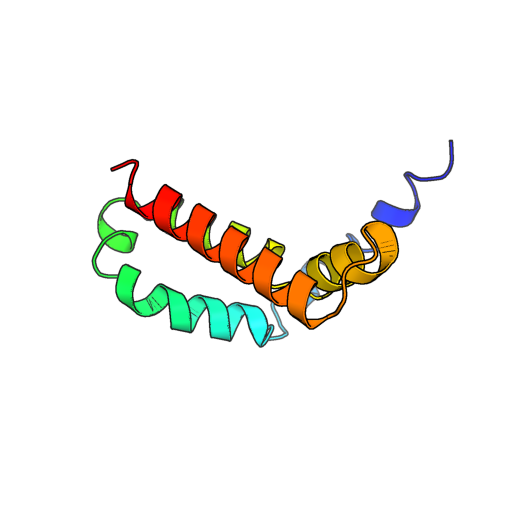A C 1
ATOM 671 O O . ALA A 1 92 ? 2.509 0.562 -14.136 1.00 94.50 92 ALA A O 1
ATOM 672 N N . LEU A 1 93 ? 0.502 -0.239 -13.505 1.00 92.50 93 LEU A N 1
ATOM 673 C CA . LEU A 1 93 ? 0.270 -1.054 -14.700 1.00 92.50 93 LEU A CA 1
ATOM 674 C C . LEU A 1 93 ? -0.227 -0.242 -15.909 1.00 92.50 93 LEU A C 1
ATOM 676 O O . LEU A 1 93 ? 0.101 -0.589 -17.039 1.00 92.50 93 LEU A O 1
ATOM 680 N N . ARG A 1 94 ? -1.003 0.831 -15.698 1.00 87.50 94 ARG A N 1
ATOM 681 C CA . ARG A 1 94 ? -1.665 1.586 -16.780 1.00 87.50 94 ARG A CA 1
ATOM 682 C C . ARG A 1 94 ? -0.795 2.613 -17.496 1.00 87.50 94 ARG A C 1
ATOM 684 O O . ARG A 1 94 ? -1.027 2.845 -18.671 1.00 87.50 94 ARG A O 1
ATOM 691 N N . SER A 1 95 ? 0.152 3.278 -16.830 1.00 64.81 95 SER A N 1
ATOM 692 C CA . SER A 1 95 ? 0.905 4.382 -17.482 1.00 64.81 95 SER A CA 1
ATOM 693 C C . SER A 1 95 ? 2.048 3.913 -18.412 1.00 64.81 95 SER A C 1
ATOM 695 O O . SER A 1 95 ? 3.115 4.522 -18.417 1.00 64.81 95 SER A O 1
ATOM 697 N N . GLY A 1 96 ? 1.874 2.770 -19.086 1.00 55.34 96 GLY A N 1
ATOM 698 C CA . GLY A 1 96 ? 2.814 2.196 -20.061 1.00 55.34 96 GLY A CA 1
ATOM 699 C C . GLY A 1 96 ? 2.398 2.510 -21.489 1.00 55.34 96 GLY A C 1
ATOM 700 O O . GLY A 1 96 ? 1.189 2.372 -21.770 1.00 55.34 96 GLY A O 1
#

Radius of gyration: 16.03 Å; chains: 1; bounding box: 36×37×39 Å

Foldseek 3Di:
DPPPVVVVPVVPCPPCVPPDPPVQLVVLCVVCVVCCVPCCVPPVVLSVVLSVQLDVLPDPVQLCCCCPVVVDDSVVSVVVSVVSNVVSVVVSVPPD

Secondary structure (DSSP, 8-state):
--SSHHHHTTTT-GGGTTSS--HHHHHHHHHHGGGTTTHHHH-HHHHHHHHHHHHHHSSHHHHHIIIIIS---HHHHHHHHHHHHHHHHHHHHH--